Protein AF-A0A845Z8F3-F1 (afdb_monomer)

Structure (mmCIF, N/CA/C/O backbone):
data_AF-A0A845Z8F3-F1
#
_entry.id   AF-A0A845Z8F3-F1
#
loop_
_atom_site.group_PDB
_atom_site.id
_atom_site.type_symbol
_atom_site.label_atom_id
_atom_site.label_alt_id
_atom_site.label_comp_id
_atom_site.label_asym_id
_atom_site.label_entity_id
_atom_site.label_seq_id
_atom_site.pdbx_PDB_ins_code
_atom_site.Cartn_x
_atom_site.Cartn_y
_atom_site.Cartn_z
_atom_site.occupancy
_atom_site.B_iso_or_equiv
_atom_site.auth_seq_id
_atom_site.auth_comp_id
_atom_site.auth_asym_id
_atom_site.auth_atom_id
_atom_site.pdbx_PDB_model_num
ATOM 1 N N . MET A 1 1 ? 9.185 1.506 13.072 1.00 83.06 1 MET A N 1
ATOM 2 C CA . MET A 1 1 ? 9.238 2.925 12.656 1.00 83.06 1 MET A CA 1
ATOM 3 C C . MET A 1 1 ? 8.057 3.145 11.731 1.00 83.06 1 MET A C 1
ATOM 5 O O . MET A 1 1 ? 7.700 2.191 11.057 1.00 83.06 1 MET A O 1
ATOM 9 N N . VAL A 1 2 ? 7.427 4.320 11.743 1.00 93.81 2 VAL A N 1
ATOM 10 C CA . VAL A 1 2 ? 6.410 4.666 10.735 1.00 93.81 2 VAL A CA 1
ATOM 11 C C . VAL A 1 2 ? 7.136 5.358 9.591 1.00 93.81 2 VAL A C 1
ATOM 13 O O . VAL A 1 2 ? 7.836 6.339 9.842 1.00 93.81 2 VAL A O 1
ATOM 16 N N . ASN A 1 3 ? 7.011 4.812 8.386 1.00 95.81 3 ASN A N 1
ATOM 17 C CA . ASN A 1 3 ? 7.680 5.305 7.185 1.00 95.81 3 ASN A CA 1
ATOM 18 C C . ASN A 1 3 ? 6.779 6.244 6.379 1.00 95.81 3 ASN A C 1
ATOM 20 O O . ASN A 1 3 ? 7.273 7.210 5.805 1.00 95.81 3 ASN A O 1
ATOM 24 N N . ASP A 1 4 ? 5.468 6.004 6.404 1.00 97.31 4 ASP A N 1
ATOM 25 C CA . ASP A 1 4 ? 4.491 6.798 5.664 1.00 97.31 4 ASP A CA 1
ATOM 26 C C . ASP A 1 4 ? 3.130 6.811 6.378 1.00 97.31 4 ASP A C 1
ATOM 28 O O . ASP A 1 4 ? 2.818 5.913 7.170 1.00 97.31 4 ASP A O 1
ATOM 32 N N . VAL A 1 5 ? 2.336 7.853 6.128 1.00 97.19 5 VAL A N 1
ATOM 33 C CA . VAL A 1 5 ? 1.012 8.055 6.721 1.00 97.19 5 VAL A CA 1
ATOM 34 C C . VAL A 1 5 ? 0.036 8.672 5.727 1.00 97.19 5 VAL A C 1
ATOM 36 O O . VAL A 1 5 ? 0.261 9.750 5.182 1.00 97.19 5 VAL A O 1
ATOM 39 N N . VAL A 1 6 ? -1.132 8.044 5.600 1.00 97.88 6 VAL A N 1
ATOM 40 C CA . VAL A 1 6 ? -2.267 8.582 4.845 1.00 97.88 6 VAL A CA 1
ATOM 41 C C . VAL A 1 6 ? -3.462 8.747 5.773 1.00 97.88 6 VAL A C 1
ATOM 43 O O . VAL A 1 6 ? -3.843 7.825 6.486 1.00 97.88 6 VAL A O 1
ATOM 46 N N . VAL A 1 7 ? -4.085 9.926 5.758 1.00 96.75 7 VAL A N 1
ATOM 47 C CA . VAL A 1 7 ? -5.310 10.204 6.525 1.00 96.75 7 VAL A CA 1
ATOM 48 C C . VAL A 1 7 ? -6.516 10.195 5.587 1.00 96.75 7 VAL A C 1
ATOM 50 O O . VAL A 1 7 ? -6.535 10.896 4.566 1.00 96.75 7 VAL A O 1
ATOM 53 N N . ARG A 1 8 ? -7.544 9.413 5.936 1.00 95.81 8 ARG A N 1
ATOM 54 C CA . ARG A 1 8 ? -8.845 9.381 5.250 1.00 95.81 8 ARG A CA 1
ATOM 55 C C . ARG A 1 8 ? -9.969 9.384 6.281 1.00 95.81 8 ARG A C 1
ATOM 57 O O . ARG A 1 8 ? -10.162 8.427 7.030 1.00 95.81 8 ARG A O 1
ATOM 64 N N . GLY A 1 9 ? -10.728 10.478 6.303 1.00 93.06 9 GLY A N 1
ATOM 65 C CA . GLY A 1 9 ? -11.792 10.678 7.285 1.00 93.06 9 GLY A CA 1
ATOM 66 C C . GLY A 1 9 ? -11.246 10.650 8.715 1.00 93.06 9 GLY A C 1
ATOM 67 O O . GLY A 1 9 ? -10.370 11.438 9.053 1.00 93.06 9 GLY A O 1
ATOM 68 N N . ARG A 1 10 ? -11.777 9.734 9.530 1.00 94.50 10 ARG A N 1
ATOM 69 C CA . ARG A 1 10 ? -11.423 9.516 10.943 1.00 94.50 10 ARG A CA 1
ATOM 70 C C . ARG A 1 10 ? -10.151 8.683 11.150 1.00 94.50 10 ARG A C 1
ATOM 72 O O . ARG A 1 10 ? -9.661 8.585 12.270 1.00 94.50 10 ARG A O 1
ATOM 79 N N . TYR A 1 11 ? -9.648 8.025 10.112 1.00 97.19 11 TYR A N 1
ATOM 80 C CA . TYR A 1 11 ? -8.581 7.043 10.268 1.00 97.19 11 TYR A CA 1
ATOM 81 C C . TYR A 1 11 ? -7.285 7.529 9.629 1.00 97.19 11 TYR A C 1
ATOM 83 O O . TYR A 1 11 ? -7.291 8.115 8.542 1.00 97.19 11 TYR A O 1
ATOM 91 N N . ALA A 1 12 ? -6.174 7.251 1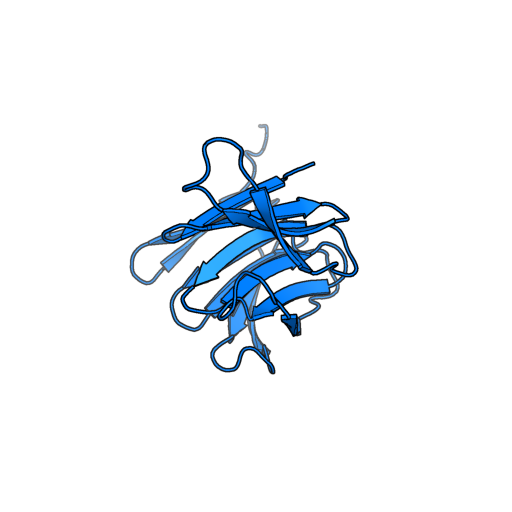0.305 1.00 97.50 12 ALA A N 1
ATOM 92 C CA . ALA A 1 12 ? -4.844 7.328 9.727 1.00 97.50 12 ALA A CA 1
ATOM 93 C C . ALA A 1 12 ? -4.305 5.913 9.512 1.00 97.50 12 ALA A C 1
ATOM 95 O O . ALA A 1 12 ? -4.377 5.060 10.396 1.00 97.50 12 ALA A O 1
ATOM 96 N N . TYR A 1 13 ? -3.771 5.693 8.321 1.00 98.44 13 TYR A N 1
ATOM 97 C CA . TYR A 1 13 ? -3.197 4.449 7.839 1.00 98.44 13 TYR A CA 1
ATOM 98 C C . TYR A 1 13 ? -1.688 4.641 7.795 1.00 98.44 13 TYR A C 1
ATOM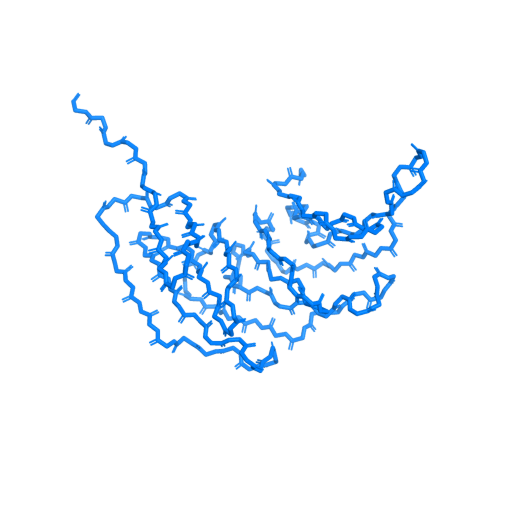 100 O O . TYR A 1 13 ? -1.218 5.650 7.270 1.00 98.44 13 TYR A O 1
ATOM 108 N N . LEU A 1 14 ? -0.941 3.716 8.384 1.00 98.19 14 LEU A N 1
ATOM 109 C CA . LEU A 1 14 ? 0.487 3.850 8.636 1.00 98.19 14 LEU A CA 1
ATOM 110 C C . LEU A 1 14 ? 1.233 2.688 7.984 1.00 98.19 14 LEU A C 1
ATOM 112 O O . LEU A 1 14 ? 0.952 1.529 8.298 1.00 98.19 14 LEU A O 1
ATOM 116 N N . ALA A 1 15 ? 2.216 2.996 7.140 1.00 97.88 15 ALA A N 1
ATOM 117 C CA . ALA A 1 15 ? 3.232 2.027 6.744 1.00 97.88 15 ALA A CA 1
ATOM 118 C C . ALA A 1 15 ? 4.236 1.900 7.899 1.00 97.88 15 ALA A C 1
ATOM 120 O O . ALA A 1 15 ? 5.114 2.747 8.081 1.00 97.88 15 ALA A O 1
ATOM 121 N N . SER A 1 16 ? 4.075 0.871 8.730 1.00 97.12 16 SER A N 1
ATOM 122 C CA . SER A 1 16 ? 4.761 0.736 10.022 1.00 97.12 16 SER A CA 1
ATOM 123 C C . SER A 1 16 ? 5.979 -0.198 9.976 1.00 97.12 16 SER A C 1
ATOM 125 O O . SER A 1 16 ? 6.284 -0.890 10.955 1.00 97.12 16 SER A O 1
ATOM 127 N N . GLY A 1 17 ? 6.712 -0.216 8.859 1.00 95.50 17 GLY A N 1
ATOM 128 C CA . GLY A 1 17 ? 7.885 -1.070 8.675 1.00 95.50 17 GLY A CA 1
ATOM 129 C C . GLY A 1 17 ? 7.539 -2.551 8.834 1.00 95.50 17 GLY A C 1
ATOM 130 O O . GLY A 1 17 ? 6.591 -3.028 8.223 1.00 95.50 17 GLY A O 1
ATOM 131 N N . SER A 1 18 ? 8.252 -3.271 9.704 1.00 95.06 18 SER A N 1
ATOM 132 C CA . SER A 1 18 ? 8.016 -4.703 9.965 1.00 95.06 18 SER A CA 1
ATOM 133 C C . SER A 1 18 ? 6.708 -5.025 10.699 1.00 95.06 18 SER A C 1
ATOM 135 O O . SER A 1 18 ? 6.504 -6.168 11.079 1.00 95.06 18 SER A O 1
ATOM 137 N N . ALA A 1 19 ? 5.889 -4.026 11.038 1.00 95.62 19 ALA A N 1
ATOM 138 C CA . ALA A 1 19 ? 4.551 -4.256 11.585 1.00 95.62 19 ALA A CA 1
ATOM 139 C C . ALA A 1 19 ? 3.467 -4.264 10.491 1.00 95.62 19 ALA A C 1
ATOM 141 O O . ALA A 1 19 ? 2.290 -4.406 10.832 1.00 95.62 19 ALA A O 1
ATOM 142 N N . GLY A 1 20 ? 3.860 -4.061 9.226 1.00 96.56 20 GLY A N 1
ATOM 143 C CA . GLY A 1 20 ? 2.970 -3.949 8.080 1.00 96.56 20 GLY A CA 1
ATOM 144 C C . GLY A 1 20 ? 2.126 -2.677 8.118 1.00 96.56 20 GLY A C 1
ATOM 145 O O . GLY A 1 20 ? 2.624 -1.585 8.418 1.00 96.56 20 GLY A O 1
ATOM 146 N N . LEU A 1 21 ? 0.833 -2.821 7.832 1.00 98.12 21 LEU A N 1
ATOM 147 C CA . LEU A 1 21 ? -0.144 -1.740 7.913 1.00 98.12 21 LEU A CA 1
ATOM 148 C C . LEU A 1 21 ? -0.686 -1.622 9.340 1.00 98.12 21 LEU A C 1
ATOM 150 O O . LEU A 1 21 ? -1.238 -2.580 9.881 1.00 98.12 21 LEU A O 1
ATOM 154 N N . GLN A 1 22 ? -0.643 -0.422 9.913 1.00 98.31 22 GLN A N 1
ATOM 155 C CA . GLN A 1 22 ? -1.387 -0.087 11.130 1.00 98.31 22 GLN A CA 1
ATOM 156 C C . GLN A 1 22 ? -2.442 0.976 10.845 1.00 98.31 22 GLN A C 1
ATOM 158 O O . GLN A 1 22 ? -2.207 1.910 10.085 1.00 98.31 22 GLN A O 1
ATOM 163 N N . ILE A 1 23 ? -3.603 0.852 11.482 1.00 98.38 23 ILE A N 1
ATOM 164 C CA . ILE A 1 23 ? -4.709 1.797 11.343 1.00 98.38 23 ILE A CA 1
ATOM 165 C C . ILE A 1 23 ? -5.024 2.363 12.718 1.00 98.38 23 ILE A C 1
ATOM 167 O O . ILE A 1 23 ? -5.293 1.615 13.662 1.00 98.38 23 ILE A O 1
ATOM 171 N N . VAL A 1 24 ? -4.999 3.687 12.831 1.00 97.50 24 VAL A N 1
ATOM 172 C CA . VAL A 1 24 ? -5.292 4.406 14.070 1.00 97.50 24 VAL A CA 1
ATOM 173 C C . VAL A 1 24 ? -6.489 5.327 13.893 1.00 97.50 24 VAL A C 1
ATOM 175 O O . VAL A 1 24 ? -6.725 5.887 12.824 1.00 97.50 24 VAL A O 1
ATOM 178 N N . ASP A 1 25 ? -7.248 5.486 14.966 1.00 96.06 25 ASP A N 1
ATOM 179 C CA . ASP A 1 25 ? -8.337 6.451 15.056 1.00 96.06 25 ASP A CA 1
ATOM 180 C C . ASP A 1 25 ? -7.795 7.834 15.439 1.00 96.06 25 ASP A C 1
ATOM 182 O O . ASP A 1 25 ? -7.116 7.976 16.459 1.00 96.06 25 ASP A O 1
ATOM 186 N N . THR A 1 26 ? -8.093 8.847 14.624 1.00 94.12 26 THR A N 1
ATOM 187 C CA . THR A 1 26 ? -7.615 10.224 14.806 1.00 94.12 26 THR A CA 1
ATOM 188 C C . THR A 1 26 ? -8.587 11.113 15.578 1.00 94.12 26 THR A C 1
ATOM 190 O O . THR A 1 26 ? -8.245 12.253 15.882 1.00 94.12 26 THR A O 1
ATOM 193 N N . GLU A 1 27 ? -9.804 10.647 15.872 1.00 91.62 27 GLU A N 1
ATOM 194 C CA . GLU A 1 27 ? -10.772 11.408 16.681 1.00 91.62 27 GLU A CA 1
ATOM 195 C C . GLU A 1 27 ? -10.510 11.268 18.186 1.00 91.62 27 GLU A C 1
ATOM 197 O O . GLU A 1 27 ? -10.946 12.104 18.983 1.00 91.62 27 GLU A O 1
ATOM 202 N N . SER A 1 28 ? -9.773 10.229 18.581 1.00 81.00 28 SER A N 1
ATOM 203 C CA . SER A 1 28 ? -9.350 10.024 19.962 1.00 81.00 28 SER A CA 1
ATOM 204 C C . SER A 1 28 ? -8.156 10.934 20.301 1.00 81.00 28 SER A C 1
ATOM 206 O O . SER A 1 28 ? -7.181 10.961 19.549 1.00 81.00 28 SER A O 1
ATOM 208 N N . PRO A 1 29 ? -8.175 11.659 21.441 1.00 79.75 29 PRO A N 1
ATOM 209 C CA . PRO A 1 29 ? -7.045 12.487 21.882 1.00 79.75 29 PRO A CA 1
ATOM 210 C C . PRO A 1 29 ? -5.748 11.689 22.053 1.00 79.75 29 PRO A C 1
ATOM 212 O O . PRO A 1 29 ? -4.654 12.211 21.856 1.00 79.75 29 PRO A O 1
ATOM 215 N N . GLU A 1 30 ? -5.889 10.417 22.421 1.00 86.31 30 GLU A N 1
ATOM 216 C CA . GLU A 1 30 ? -4.831 9.420 22.364 1.00 86.31 30 GLU A CA 1
ATOM 217 C C . GLU A 1 30 ? -5.060 8.593 21.099 1.00 86.31 30 GLU A C 1
ATOM 219 O O . GLU A 1 30 ? -6.058 7.876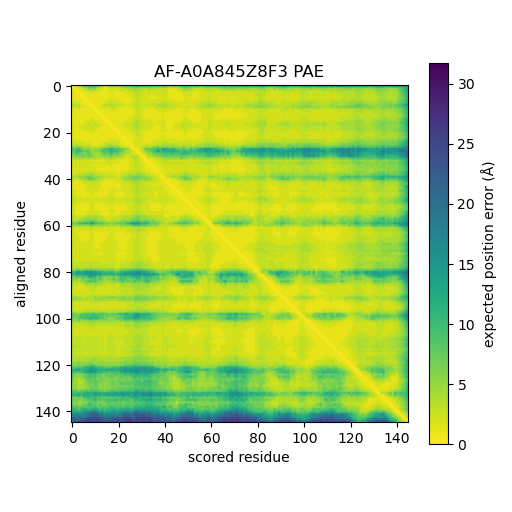 21.008 1.00 86.31 30 GLU A O 1
ATOM 224 N N . LEU A 1 31 ? -4.168 8.721 20.111 1.00 86.44 31 LEU A N 1
ATOM 225 C CA . LEU A 1 31 ? -4.235 7.939 18.874 1.00 86.44 31 LEU A CA 1
ATOM 226 C C . LEU A 1 31 ? -4.280 6.447 19.222 1.00 86.44 31 LEU A C 1
ATOM 228 O O . LEU A 1 31 ? -3.307 5.888 19.732 1.00 86.44 31 LEU A O 1
ATOM 232 N N . SER A 1 32 ? -5.417 5.805 18.963 1.00 93.38 32 SER A N 1
ATOM 233 C CA . SER A 1 32 ? -5.652 4.411 19.337 1.00 93.38 32 SER A CA 1
ATOM 234 C C . SER A 1 32 ? -5.526 3.502 18.122 1.00 93.38 32 SER A C 1
ATOM 236 O O . SER A 1 32 ? -6.207 3.729 17.121 1.00 93.38 32 SER A O 1
ATOM 238 N N . LEU A 1 33 ? -4.708 2.451 18.225 1.00 96.25 33 LEU A N 1
ATOM 239 C CA . LEU A 1 33 ? -4.635 1.393 17.216 1.00 96.25 33 LEU A CA 1
ATOM 240 C C . LEU A 1 33 ? -5.973 0.649 17.153 1.00 96.25 33 LEU A C 1
ATOM 242 O O . LEU A 1 33 ? -6.407 0.068 18.147 1.00 96.25 33 LEU A O 1
ATOM 246 N N . VAL A 1 34 ? -6.617 0.673 15.987 1.00 97.25 34 VAL A N 1
ATOM 247 C CA . VAL A 1 34 ? -7.918 0.030 15.755 1.00 97.25 34 VAL A CA 1
ATOM 248 C C . VAL A 1 34 ? -7.820 -1.197 14.860 1.00 97.25 34 VAL A C 1
ATOM 250 O O . VAL A 1 34 ? -8.637 -2.101 15.009 1.00 97.25 34 VAL A O 1
ATOM 253 N N . GLY A 1 35 ? -6.816 -1.260 13.984 1.00 97.62 35 GLY A N 1
ATOM 254 C CA . GLY A 1 35 ? -6.591 -2.383 13.081 1.00 97.62 35 GLY A CA 1
ATOM 255 C C . GLY A 1 35 ? -5.126 -2.522 12.693 1.00 97.62 35 GLY A C 1
ATOM 256 O O . GLY A 1 35 ? -4.353 -1.566 12.780 1.00 97.62 35 GLY A O 1
ATOM 257 N N . GLN A 1 36 ? -4.745 -3.728 12.282 1.00 98.12 36 GLN A N 1
ATOM 258 C CA . GLN A 1 36 ? -3.398 -4.037 11.820 1.00 98.12 36 GLN A CA 1
ATOM 259 C C . GLN A 1 36 ? -3.429 -5.215 10.843 1.00 98.12 36 GLN A C 1
ATOM 261 O O . GLN A 1 36 ? -4.195 -6.158 11.046 1.00 98.12 36 GLN A O 1
ATOM 266 N N . VAL A 1 37 ? -2.562 -5.169 9.834 1.00 97.88 37 VAL A N 1
ATOM 267 C CA . VAL A 1 37 ? -2.202 -6.313 8.989 1.00 97.88 37 VAL A CA 1
ATOM 268 C C . VAL A 1 37 ? -0.691 -6.446 9.017 1.00 97.88 37 VAL A C 1
ATOM 270 O O . VAL A 1 37 ? 0.014 -5.509 8.654 1.00 97.88 37 VAL A O 1
ATOM 273 N N . ASP A 1 38 ? -0.217 -7.604 9.464 1.00 96.06 38 ASP A N 1
ATOM 274 C CA . ASP A 1 38 ? 1.186 -7.982 9.334 1.00 96.06 38 ASP A CA 1
ATOM 275 C C . ASP A 1 38 ? 1.432 -8.394 7.879 1.00 96.06 38 ASP A C 1
ATOM 277 O O . ASP A 1 38 ? 0.827 -9.360 7.406 1.00 96.06 38 ASP A O 1
ATOM 281 N N . THR A 1 39 ? 2.245 -7.623 7.162 1.00 92.00 39 THR A N 1
ATOM 282 C CA . THR A 1 39 ? 2.668 -7.948 5.795 1.00 92.00 39 THR A CA 1
ATOM 283 C C . THR A 1 39 ? 4.012 -8.661 5.854 1.00 92.00 39 THR A C 1
ATOM 285 O O . THR A 1 39 ? 4.745 -8.542 6.832 1.00 92.00 39 THR A O 1
ATOM 288 N N . ALA A 1 40 ? 4.343 -9.467 4.844 1.00 85.81 40 ALA A N 1
ATOM 289 C CA . ALA A 1 40 ? 5.513 -10.338 4.959 1.00 85.81 40 ALA A CA 1
ATOM 290 C C . ALA A 1 40 ? 6.848 -9.582 5.032 1.00 85.81 40 ALA A C 1
ATOM 292 O O . ALA A 1 40 ? 7.805 -10.124 5.592 1.00 85.81 40 ALA A O 1
ATOM 293 N N . GLY A 1 41 ? 6.935 -8.384 4.448 1.00 88.75 41 GLY A N 1
ATOM 294 C CA . GLY A 1 41 ? 8.155 -7.590 4.390 1.00 88.75 41 GLY A CA 1
ATOM 295 C C . GLY A 1 41 ? 8.100 -6.305 5.207 1.00 88.75 41 GLY A C 1
ATOM 296 O O . GLY A 1 41 ? 7.466 -6.207 6.258 1.00 88.75 41 GLY A O 1
ATOM 297 N N . TYR A 1 42 ? 8.877 -5.320 4.759 1.00 93.44 42 TYR A N 1
ATOM 298 C CA . TYR A 1 42 ? 8.964 -4.013 5.399 1.00 93.44 42 TYR A CA 1
ATOM 299 C C . TYR A 1 42 ? 8.065 -3.029 4.652 1.00 93.44 42 TYR A C 1
ATOM 301 O O . TYR A 1 42 ? 8.297 -2.745 3.481 1.00 93.44 42 TYR A O 1
ATOM 309 N N . ALA A 1 43 ? 7.051 -2.493 5.331 1.00 95.81 43 ALA A N 1
ATOM 310 C CA . ALA A 1 43 ? 6.149 -1.499 4.762 1.00 95.81 43 ALA A CA 1
ATOM 311 C C . ALA A 1 43 ? 6.831 -0.125 4.658 1.00 95.81 43 ALA A C 1
ATOM 313 O O . ALA A 1 43 ? 7.211 0.451 5.685 1.00 95.81 43 ALA A O 1
ATOM 314 N N . LEU A 1 44 ? 6.975 0.410 3.443 1.00 95.25 44 LEU A N 1
ATOM 315 C CA . LEU A 1 44 ? 7.748 1.630 3.165 1.00 95.25 44 LEU A CA 1
ATOM 316 C C . LEU A 1 44 ? 6.884 2.839 2.797 1.00 95.25 44 LEU A C 1
ATOM 318 O O . LEU A 1 44 ? 7.139 3.934 3.289 1.00 95.25 44 LEU A O 1
ATOM 322 N N . SER A 1 45 ? 5.853 2.640 1.982 1.00 96.12 45 SER A N 1
ATOM 323 C CA . SER A 1 45 ? 4.964 3.701 1.497 1.00 96.12 45 SER A CA 1
ATOM 324 C C . SER A 1 45 ? 3.551 3.160 1.340 1.00 96.12 45 SER A C 1
ATOM 326 O O . SER A 1 45 ? 3.383 1.957 1.132 1.00 96.12 45 SER A O 1
ATOM 328 N N . LEU A 1 46 ? 2.538 4.021 1.447 1.00 97.50 46 LEU A N 1
ATOM 329 C CA . LEU A 1 46 ? 1.161 3.626 1.177 1.00 97.50 46 LEU A CA 1
ATOM 330 C C . LEU A 1 46 ? 0.340 4.705 0.476 1.00 97.50 46 LEU A C 1
ATOM 332 O O . LEU A 1 46 ? 0.540 5.897 0.682 1.00 97.50 46 LEU A O 1
ATOM 336 N N . ASP A 1 47 ? -0.687 4.262 -0.241 1.00 97.69 47 ASP A N 1
ATOM 337 C CA . ASP A 1 47 ? -1.813 5.100 -0.642 1.00 97.69 47 ASP A CA 1
ATOM 338 C C . ASP A 1 47 ? -3.139 4.428 -0.266 1.00 97.69 47 ASP A C 1
ATOM 340 O O . ASP A 1 47 ? -3.224 3.208 -0.127 1.00 97.69 47 ASP A O 1
ATOM 344 N N . VAL A 1 48 ? -4.186 5.227 -0.069 1.00 97.81 48 VAL A N 1
ATOM 345 C CA . VAL A 1 48 ? -5.519 4.746 0.317 1.00 97.81 48 VAL A CA 1
ATOM 346 C C . VAL A 1 48 ? -6.568 5.361 -0.597 1.00 97.81 48 VAL A C 1
ATOM 348 O O . VAL A 1 48 ? -6.829 6.574 -0.540 1.00 97.81 48 VAL A O 1
ATOM 351 N N . ILE A 1 49 ? -7.200 4.502 -1.401 1.00 95.81 49 ILE A N 1
ATOM 352 C CA . ILE A 1 49 ? -8.225 4.853 -2.386 1.00 95.81 49 ILE A CA 1
ATOM 353 C C . ILE A 1 49 ? -9.466 3.992 -2.148 1.00 95.81 49 ILE A C 1
ATOM 355 O O . ILE A 1 49 ? -9.431 2.766 -2.254 1.00 95.81 49 ILE A O 1
ATOM 359 N N . GLY A 1 50 ? -10.583 4.655 -1.840 1.00 94.50 50 GLY A N 1
ATOM 360 C CA . GLY A 1 50 ? -11.829 3.978 -1.490 1.00 94.50 50 GLY A CA 1
ATOM 361 C C . GLY A 1 50 ? -11.644 3.064 -0.278 1.00 94.50 50 GLY A C 1
ATOM 362 O O . GLY A 1 50 ? -11.189 3.515 0.772 1.00 94.50 50 GLY A O 1
ATOM 363 N N . ASP A 1 51 ? -11.985 1.791 -0.460 1.00 97.44 51 ASP A N 1
ATOM 364 C CA . ASP A 1 51 ? -11.939 0.752 0.571 1.00 97.44 51 AS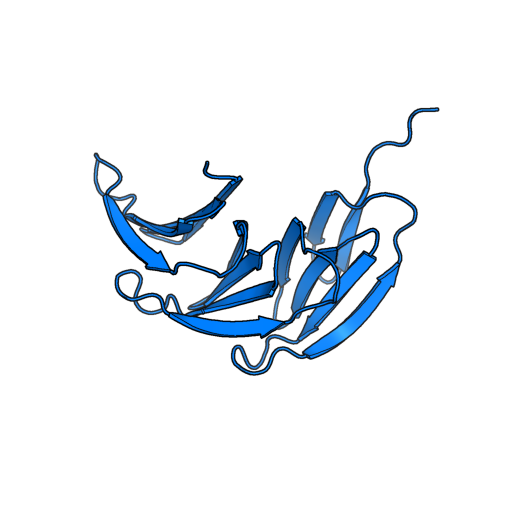P A CA 1
ATOM 365 C C . ASP A 1 51 ? -10.610 -0.019 0.606 1.00 97.44 51 ASP A C 1
ATOM 367 O O . ASP A 1 51 ? -10.506 -1.019 1.312 1.00 97.44 51 ASP A O 1
ATOM 371 N N . TYR A 1 52 ? -9.592 0.418 -0.142 1.00 98.38 52 TYR A N 1
ATOM 372 C CA . TYR A 1 52 ? -8.328 -0.306 -0.264 1.00 98.38 52 TYR A CA 1
ATOM 373 C C . TYR A 1 52 ? -7.127 0.555 0.120 1.00 98.38 52 TYR A C 1
ATOM 375 O O . TYR A 1 52 ? -7.019 1.723 -0.266 1.00 98.38 52 TYR A O 1
ATOM 383 N N . ALA A 1 53 ? -6.207 -0.059 0.861 1.00 98.19 53 ALA A N 1
ATOM 384 C CA . ALA A 1 53 ? -4.864 0.442 1.092 1.00 98.19 53 ALA A CA 1
ATOM 385 C C . ALA A 1 53 ? -3.880 -0.324 0.200 1.00 98.19 53 ALA A C 1
ATOM 387 O O . ALA A 1 53 ? -3.902 -1.554 0.142 1.00 98.19 53 ALA A O 1
ATOM 388 N N . TYR A 1 54 ? -3.017 0.419 -0.478 1.00 97.94 54 TYR A N 1
ATOM 389 C CA . TYR A 1 54 ? -1.991 -0.077 -1.382 1.00 97.94 54 TYR A CA 1
ATOM 390 C C . TYR A 1 54 ? -0.650 0.213 -0.736 1.00 97.94 54 TYR A C 1
ATOM 392 O O . TYR A 1 54 ? -0.325 1.373 -0.504 1.00 97.94 54 TYR A O 1
ATOM 400 N N . LEU A 1 55 ? 0.091 -0.832 -0.396 1.00 97.00 55 LEU A N 1
ATOM 401 C CA . LEU A 1 55 ? 1.296 -0.755 0.416 1.00 97.00 55 LEU A CA 1
ATOM 402 C C . LEU A 1 55 ? 2.497 -1.193 -0.419 1.00 97.00 55 LEU A C 1
ATOM 404 O O . LEU A 1 55 ? 2.498 -2.295 -0.964 1.00 97.00 55 LEU A O 1
ATOM 408 N N . ALA A 1 56 ? 3.520 -0.345 -0.499 1.00 95.44 56 ALA A N 1
ATOM 409 C CA . ALA A 1 56 ? 4.832 -0.750 -0.979 1.00 95.44 56 ALA A CA 1
ATOM 410 C C . ALA A 1 56 ? 5.515 -1.574 0.123 1.00 95.44 56 ALA A C 1
ATOM 412 O O . ALA A 1 56 ? 5.812 -1.054 1.206 1.00 95.44 56 ALA A O 1
ATOM 413 N N . ASP A 1 57 ? 5.705 -2.862 -0.144 1.00 91.88 57 ASP A N 1
ATOM 414 C CA . ASP A 1 57 ? 6.302 -3.839 0.760 1.00 91.88 57 ASP A CA 1
ATOM 415 C C . ASP A 1 57 ? 7.612 -4.361 0.159 1.00 91.88 57 ASP A C 1
ATOM 417 O O . ASP A 1 57 ? 7.657 -4.798 -0.990 1.00 91.88 57 ASP A O 1
ATOM 421 N N . GLU A 1 58 ? 8.692 -4.324 0.939 1.00 87.69 58 GLU A N 1
ATOM 422 C CA . GLU A 1 58 ? 10.031 -4.663 0.446 1.00 87.69 58 GLU A CA 1
ATOM 423 C C . GLU A 1 58 ? 10.137 -6.104 -0.103 1.00 87.69 58 GLU A C 1
ATOM 425 O O . GLU A 1 58 ? 10.938 -6.358 -0.999 1.00 87.69 58 GLU A O 1
ATOM 430 N N . LEU A 1 59 ? 9.340 -7.055 0.403 1.00 82.44 59 LEU A N 1
ATOM 431 C CA . LEU A 1 59 ? 9.402 -8.455 -0.038 1.00 82.44 59 LEU A CA 1
ATOM 432 C C . LEU A 1 59 ? 8.383 -8.800 -1.119 1.00 82.44 59 LEU A C 1
ATOM 434 O O . LEU A 1 59 ? 8.666 -9.669 -1.940 1.00 82.44 59 LEU A O 1
ATOM 438 N N . TYR A 1 60 ? 7.210 -8.167 -1.104 1.00 77.00 60 TYR A N 1
ATOM 439 C CA . TYR A 1 60 ? 6.128 -8.470 -2.046 1.00 77.00 60 TYR A CA 1
ATOM 440 C C . TYR A 1 60 ? 5.865 -7.384 -3.075 1.00 77.00 60 TYR A C 1
ATOM 442 O O . TYR A 1 60 ? 4.942 -7.548 -3.858 1.00 77.00 60 TYR A O 1
ATOM 450 N N . GLY A 1 61 ? 6.643 -6.303 -3.105 1.00 89.56 61 GLY A N 1
ATOM 451 C CA . GLY A 1 61 ? 6.436 -5.181 -4.011 1.00 89.56 61 GLY A CA 1
ATOM 452 C C . GLY A 1 61 ? 5.183 -4.394 -3.653 1.00 89.56 61 GLY A C 1
ATOM 453 O O . GLY A 1 61 ? 5.251 -3.431 -2.901 1.00 89.56 61 GLY A O 1
ATOM 454 N N . LEU A 1 62 ? 4.029 -4.791 -4.187 1.00 94.81 62 LEU A N 1
ATOM 455 C CA . LEU A 1 62 ? 2.740 -4.170 -3.892 1.00 94.81 62 LEU A CA 1
ATOM 456 C C . LEU A 1 62 ? 1.846 -5.135 -3.113 1.00 94.81 62 LEU A C 1
ATOM 458 O O . LEU A 1 62 ? 1.459 -6.171 -3.642 1.00 94.81 62 LEU A O 1
ATOM 462 N N . CYS A 1 63 ? 1.449 -4.766 -1.900 1.00 96.12 63 CYS A N 1
ATOM 463 C CA . CYS A 1 63 ? 0.410 -5.444 -1.126 1.00 96.12 63 CYS A CA 1
ATOM 464 C C . CYS A 1 63 ? -0.891 -4.625 -1.181 1.00 96.12 63 CYS A C 1
ATOM 466 O O . CYS A 1 63 ? -0.870 -3.399 -1.055 1.00 96.12 63 CYS A O 1
ATOM 468 N N . ILE A 1 64 ? -2.026 -5.292 -1.392 1.00 97.75 64 ILE A N 1
ATOM 469 C CA . ILE A 1 64 ? -3.352 -4.675 -1.491 1.00 97.75 64 ILE A CA 1
ATOM 470 C C . ILE A 1 64 ? -4.216 -5.199 -0.350 1.00 97.75 64 ILE A C 1
ATOM 472 O O . ILE A 1 64 ? -4.455 -6.402 -0.217 1.00 97.75 64 ILE A O 1
ATOM 476 N N . ILE A 1 65 ? -4.691 -4.277 0.480 1.00 98.50 65 ILE A N 1
ATOM 477 C CA . ILE A 1 65 ? -5.377 -4.567 1.735 1.00 98.50 65 ILE A CA 1
ATOM 478 C C . ILE A 1 65 ? -6.777 -3.960 1.680 1.00 98.50 65 ILE A C 1
ATOM 480 O O . ILE A 1 65 ? -6.926 -2.753 1.501 1.00 98.50 65 ILE A O 1
ATOM 484 N N . ASP A 1 66 ? -7.804 -4.787 1.866 1.00 98.62 66 ASP A N 1
ATOM 485 C CA . ASP A 1 66 ? -9.171 -4.334 2.123 1.00 98.62 66 ASP A CA 1
ATOM 486 C C . ASP A 1 66 ? -9.228 -3.701 3.518 1.00 98.62 66 ASP A C 1
ATOM 488 O O . ASP A 1 66 ? -8.926 -4.335 4.535 1.00 98.62 66 ASP A O 1
ATOM 492 N N . VAL A 1 67 ? -9.599 -2.425 3.547 1.00 98.56 67 VAL A N 1
ATOM 493 C CA . VAL A 1 67 ? -9.764 -1.601 4.743 1.00 98.56 67 VAL A CA 1
ATOM 494 C C . VAL A 1 67 ? -11.187 -1.052 4.883 1.00 98.56 67 VAL A C 1
ATOM 496 O O . VAL A 1 67 ? -11.421 -0.167 5.708 1.00 98.56 67 VAL A O 1
ATOM 499 N N . SER A 1 68 ? -12.160 -1.613 4.151 1.00 98.25 68 SER A N 1
ATOM 500 C CA . SER A 1 68 ? -13.594 -1.273 4.250 1.00 98.25 68 SER A CA 1
ATOM 501 C C . SER A 1 68 ? -14.116 -1.341 5.690 1.00 98.25 68 SER A C 1
ATOM 503 O O . SER A 1 68 ? -15.015 -0.600 6.093 1.00 98.25 68 SER A O 1
ATOM 505 N N . THR A 1 69 ? -13.521 -2.224 6.496 1.00 97.94 69 THR A N 1
ATOM 506 C CA . THR A 1 69 ? -13.696 -2.284 7.946 1.00 97.94 69 THR A CA 1
ATOM 507 C C . THR A 1 69 ? -12.356 -2.005 8.635 1.00 97.94 69 THR A C 1
ATOM 509 O O . THR A 1 69 ? -11.590 -2.942 8.859 1.00 97.94 69 THR A O 1
ATOM 512 N N . PRO A 1 70 ? -12.070 -0.756 9.053 1.00 97.38 70 PRO A N 1
ATOM 513 C CA . PRO A 1 70 ? -10.769 -0.362 9.613 1.00 97.38 70 PRO A CA 1
ATOM 514 C C . PRO A 1 70 ? -10.314 -1.148 10.850 1.00 97.38 70 PRO A C 1
ATOM 516 O O . PRO A 1 70 ? -9.128 -1.197 11.153 1.00 97.38 70 PRO A O 1
ATOM 519 N N . THR A 1 71 ? -11.242 -1.777 11.577 1.00 97.25 71 THR A N 1
ATOM 520 C CA . THR A 1 71 ? -10.935 -2.639 12.731 1.00 97.25 71 THR A CA 1
ATOM 521 C C . THR A 1 71 ? -10.608 -4.084 12.359 1.00 97.25 71 THR A C 1
ATOM 523 O O . THR A 1 71 ? -10.206 -4.875 13.211 1.00 97.25 71 THR A O 1
ATOM 526 N N . ARG A 1 72 ? -10.826 -4.460 11.098 1.00 97.88 72 ARG A N 1
ATOM 527 C CA . ARG A 1 72 ? -10.619 -5.804 10.554 1.00 97.88 72 ARG A CA 1
ATOM 528 C C . ARG A 1 72 ? -10.029 -5.733 9.137 1.00 97.88 72 ARG A C 1
ATOM 530 O O . ARG A 1 72 ? -10.641 -6.280 8.219 1.00 97.88 72 ARG A O 1
ATOM 537 N N . PRO A 1 73 ? -8.886 -5.057 8.948 1.00 98.38 73 PRO A N 1
ATOM 538 C CA . PRO A 1 73 ? -8.250 -5.005 7.643 1.00 98.38 73 PRO A CA 1
ATOM 539 C C . PRO A 1 73 ? -7.757 -6.397 7.223 1.00 98.38 73 PRO A C 1
ATOM 541 O O . PRO A 1 73 ? -7.421 -7.228 8.073 1.00 98.38 73 PRO A O 1
ATOM 544 N N . GLN A 1 74 ? -7.722 -6.657 5.918 1.00 98.25 74 GLN A N 1
ATOM 545 C CA . GLN A 1 74 ? -7.329 -7.955 5.372 1.00 98.25 74 GLN A CA 1
ATOM 546 C C . GLN A 1 74 ? -6.556 -7.796 4.062 1.00 98.25 74 GLN A C 1
ATOM 548 O O . GLN A 1 74 ? -7.023 -7.133 3.145 1.00 98.25 74 GLN A O 1
ATOM 553 N N . GLU A 1 75 ? -5.401 -8.450 3.942 1.00 97.06 75 GLU A N 1
ATOM 554 C CA . GLU A 1 75 ? -4.713 -8.586 2.654 1.00 97.06 75 GLU A CA 1
ATOM 555 C C . GLU A 1 75 ? -5.572 -9.402 1.673 1.00 97.06 75 GLU A C 1
ATOM 557 O O . GLU A 1 75 ? -6.023 -10.508 1.992 1.00 97.06 75 GLU A O 1
ATOM 562 N N . VAL A 1 76 ? -5.814 -8.845 0.484 1.00 97.69 76 VAL A N 1
ATOM 563 C CA . VAL A 1 76 ? -6.657 -9.448 -0.562 1.00 97.69 76 VAL A CA 1
ATOM 564 C C . VAL A 1 76 ? -5.900 -9.750 -1.851 1.00 97.69 76 VAL A C 1
ATOM 566 O O . VAL A 1 76 ? -6.369 -10.561 -2.650 1.00 97.69 76 VAL A O 1
ATOM 569 N N . GLY A 1 77 ? -4.735 -9.141 -2.054 1.00 95.19 77 GLY A N 1
ATOM 570 C CA . GLY A 1 77 ? -3.911 -9.362 -3.232 1.00 95.19 77 GLY A CA 1
ATOM 571 C C . GLY A 1 77 ? -2.505 -8.811 -3.054 1.00 95.19 77 GLY A C 1
ATOM 572 O O . GLY A 1 77 ? -2.253 -7.982 -2.182 1.00 95.19 77 GLY A O 1
ATOM 573 N N . PHE A 1 78 ? -1.593 -9.274 -3.901 1.00 94.62 78 PHE A N 1
ATOM 574 C CA . PHE A 1 78 ? -0.239 -8.747 -3.982 1.00 94.62 78 PHE A CA 1
ATOM 575 C C . PHE A 1 78 ? 0.298 -8.871 -5.410 1.00 94.62 78 PHE A C 1
ATOM 577 O O . PHE A 1 78 ? -0.180 -9.694 -6.197 1.00 94.62 78 PHE A O 1
ATOM 584 N N . TYR A 1 79 ? 1.300 -8.064 -5.734 1.00 92.62 79 TYR A N 1
ATOM 585 C CA . TYR A 1 79 ? 2.056 -8.128 -6.977 1.00 92.62 79 TYR A CA 1
ATOM 586 C C . TYR A 1 79 ? 3.546 -7.971 -6.663 1.00 92.62 79 TYR A C 1
ATOM 588 O O . TYR A 1 79 ? 3.956 -6.895 -6.240 1.00 92.62 79 TYR A O 1
ATOM 596 N N . ASP A 1 80 ? 4.323 -9.032 -6.910 1.00 89.50 80 ASP A N 1
ATOM 597 C CA . ASP A 1 80 ? 5.769 -9.119 -6.660 1.00 89.50 80 ASP A CA 1
ATOM 598 C C . ASP A 1 80 ? 6.578 -8.865 -7.956 1.00 89.50 80 ASP A C 1
ATOM 600 O O . ASP A 1 80 ? 6.586 -9.718 -8.853 1.00 89.50 80 ASP A O 1
ATOM 604 N N . PRO A 1 81 ? 7.265 -7.711 -8.081 1.00 73.88 81 PRO A N 1
ATOM 605 C CA . PRO A 1 81 ? 8.022 -7.333 -9.268 1.00 73.88 81 PRO A CA 1
ATOM 606 C C . PRO A 1 81 ? 9.472 -7.842 -9.321 1.00 73.88 81 PRO A C 1
ATOM 608 O O . PRO A 1 81 ? 10.253 -7.334 -10.137 1.00 73.88 81 PRO A O 1
ATOM 611 N N . VAL A 1 82 ? 9.866 -8.827 -8.499 1.00 76.00 82 VAL A N 1
ATOM 612 C CA . VAL A 1 82 ? 11.246 -9.358 -8.355 1.00 76.00 82 VAL A CA 1
ATOM 613 C C . VAL A 1 82 ? 12.212 -8.407 -7.626 1.00 76.00 82 VAL A C 1
ATOM 615 O O . VAL A 1 82 ? 13.211 -8.864 -7.069 1.00 76.00 82 VAL A O 1
ATOM 618 N N . GLN A 1 83 ? 11.947 -7.099 -7.616 1.00 81.25 83 GLN A N 1
ATOM 619 C CA . GLN A 1 83 ? 12.684 -6.096 -6.840 1.00 81.25 83 GLN A CA 1
ATOM 620 C C . GLN A 1 83 ? 11.770 -5.478 -5.773 1.00 81.25 83 GLN A C 1
ATOM 622 O O . GLN A 1 83 ? 10.579 -5.323 -6.031 1.00 81.25 83 GLN A O 1
ATOM 627 N N . PRO A 1 84 ? 12.308 -5.085 -4.608 1.00 80.94 84 PRO A N 1
ATOM 628 C CA . PRO A 1 84 ? 11.540 -4.360 -3.604 1.00 80.94 84 PRO A CA 1
ATOM 629 C C . PRO A 1 84 ? 10.915 -3.084 -4.167 1.00 80.94 84 PRO A C 1
ATOM 631 O O . PRO A 1 84 ? 11.601 -2.308 -4.839 1.00 80.94 84 PRO A O 1
ATOM 634 N N . ALA A 1 85 ? 9.637 -2.847 -3.864 1.00 84.19 85 ALA A N 1
ATOM 635 C CA . ALA A 1 85 ? 9.025 -1.554 -4.137 1.00 84.19 85 ALA A CA 1
ATOM 636 C C . ALA A 1 85 ? 9.256 -0.615 -2.952 1.00 84.19 85 ALA A C 1
ATOM 638 O O . ALA A 1 85 ? 8.997 -0.970 -1.803 1.00 84.19 85 ALA A O 1
ATOM 639 N N . GLU A 1 86 ? 9.708 0.600 -3.240 1.00 89.81 86 GLU A N 1
ATOM 640 C CA . GLU A 1 86 ? 10.002 1.611 -2.217 1.00 89.81 86 GLU A CA 1
ATOM 641 C C . GLU A 1 86 ? 8.881 2.646 -2.085 1.00 89.81 86 GLU A C 1
ATOM 643 O O . GLU A 1 86 ? 8.697 3.250 -1.029 1.00 89.81 86 GLU A O 1
ATOM 648 N N . HIS A 1 87 ? 8.112 2.839 -3.156 1.00 91.69 87 HIS A N 1
ATOM 649 C CA . HIS A 1 87 ? 7.062 3.846 -3.231 1.00 91.69 87 HIS A CA 1
ATOM 650 C C . HIS A 1 87 ? 5.861 3.320 -4.012 1.00 91.69 87 HIS A C 1
ATOM 652 O O . HIS A 1 87 ? 6.029 2.581 -4.986 1.00 91.69 87 HIS A O 1
ATOM 658 N N . VAL A 1 88 ? 4.660 3.761 -3.632 1.00 95.19 88 VAL A N 1
ATOM 659 C CA . VAL A 1 88 ? 3.419 3.515 -4.374 1.00 95.19 88 VAL A CA 1
ATOM 660 C C . VAL A 1 88 ? 2.548 4.770 -4.396 1.00 95.19 88 VAL A C 1
ATOM 662 O O . VAL A 1 88 ? 2.467 5.504 -3.418 1.00 95.19 88 VAL A O 1
ATOM 665 N N . ILE A 1 89 ? 1.900 5.028 -5.527 1.00 95.69 89 ILE A N 1
ATOM 666 C CA . ILE A 1 89 ? 0.781 5.971 -5.630 1.00 95.69 89 ILE A CA 1
ATOM 667 C C . ILE A 1 89 ? -0.288 5.365 -6.530 1.00 95.69 89 ILE A C 1
ATOM 669 O O . ILE A 1 89 ? 0.048 4.694 -7.509 1.00 95.69 89 ILE A O 1
ATOM 673 N N . VAL A 1 90 ? -1.563 5.582 -6.213 1.00 95.81 90 VAL A N 1
ATOM 674 C CA . VAL A 1 90 ? -2.672 5.035 -6.999 1.00 95.81 90 VAL A CA 1
ATOM 675 C C . VAL A 1 90 ? -3.479 6.164 -7.621 1.00 95.81 90 VAL A C 1
ATOM 677 O O . VAL A 1 90 ? -3.871 7.121 -6.956 1.00 95.81 90 VAL A O 1
ATOM 680 N N . ALA A 1 91 ? -3.740 6.044 -8.918 1.00 94.06 91 ALA A N 1
ATOM 681 C CA . ALA A 1 91 ? -4.646 6.927 -9.634 1.00 94.06 91 ALA A CA 1
ATOM 682 C C . ALA A 1 91 ? -5.551 6.114 -10.553 1.00 94.06 91 ALA A C 1
ATOM 684 O O . ALA A 1 91 ? -5.089 5.277 -11.328 1.00 94.06 91 ALA A O 1
ATOM 685 N N . ASP A 1 92 ? -6.850 6.390 -10.447 1.00 90.44 92 ASP A N 1
ATOM 686 C CA . ASP A 1 92 ? -7.910 5.621 -11.087 1.00 90.44 92 ASP A CA 1
ATOM 687 C C . ASP A 1 92 ? -7.776 4.119 -10.777 1.00 90.44 92 ASP A C 1
ATOM 689 O O . ASP A 1 92 ? -7.896 3.713 -9.622 1.00 90.44 92 ASP A O 1
ATOM 693 N N . GLU A 1 93 ? -7.520 3.300 -11.794 1.00 94.94 93 GLU A N 1
ATOM 694 C CA . GLU A 1 93 ? -7.395 1.842 -11.694 1.00 94.94 93 GLU A CA 1
ATOM 695 C C . GLU A 1 93 ? -5.931 1.377 -11.732 1.00 94.94 93 GLU A C 1
ATOM 697 O O . GLU A 1 93 ? -5.673 0.183 -11.862 1.00 94.94 93 GLU A O 1
ATOM 702 N N . TYR A 1 94 ? -4.964 2.295 -11.626 1.00 96.06 94 TYR A N 1
ATOM 703 C CA . TYR A 1 94 ? -3.543 1.983 -11.763 1.00 96.06 94 TYR A CA 1
ATOM 704 C C . TYR A 1 94 ? -2.748 2.350 -10.513 1.00 96.06 94 TYR A C 1
ATOM 706 O O . TYR A 1 94 ? -2.776 3.487 -10.037 1.00 96.06 94 TYR A O 1
ATOM 714 N N . ALA A 1 95 ? -1.971 1.387 -10.027 1.00 96.19 95 ALA A N 1
ATOM 715 C CA . ALA A 1 95 ? -0.910 1.610 -9.063 1.00 96.19 95 ALA A CA 1
ATOM 716 C C . ALA A 1 95 ? 0.418 1.834 -9.795 1.00 96.19 95 ALA A C 1
ATOM 718 O O . ALA A 1 95 ? 0.808 1.058 -10.672 1.00 96.19 95 ALA A O 1
ATOM 719 N N . TYR A 1 96 ? 1.122 2.893 -9.409 1.00 95.00 96 TYR A N 1
ATOM 720 C CA . TYR A 1 96 ? 2.451 3.227 -9.900 1.00 95.00 96 TYR A CA 1
ATOM 721 C C . TYR A 1 96 ? 3.454 2.937 -8.793 1.00 95.00 96 TYR A C 1
ATOM 723 O O . TYR A 1 96 ? 3.468 3.633 -7.775 1.00 95.00 96 TYR A O 1
ATOM 731 N N . THR A 1 97 ? 4.279 1.911 -8.982 1.00 93.81 97 THR A N 1
ATOM 732 C CA . THR A 1 97 ? 5.311 1.526 -8.013 1.00 93.81 97 THR A CA 1
ATOM 733 C C . THR A 1 97 ? 6.698 1.902 -8.512 1.00 93.81 97 THR A C 1
ATOM 735 O O . THR A 1 97 ? 6.933 1.955 -9.722 1.00 93.81 97 THR A O 1
ATOM 738 N N . LEU A 1 98 ? 7.614 2.180 -7.583 1.00 90.88 98 LEU A N 1
ATOM 739 C CA . LEU A 1 98 ? 9.032 2.387 -7.881 1.00 90.88 98 LEU A CA 1
ATOM 740 C C . LEU A 1 98 ? 9.872 1.256 -7.313 1.00 90.88 98 LEU A C 1
ATOM 742 O O . LEU A 1 98 ? 9.811 0.998 -6.113 1.00 90.88 98 LEU A O 1
ATOM 746 N N . ASP A 1 99 ? 10.674 0.630 -8.168 1.00 85.00 99 ASP A N 1
ATOM 747 C CA . ASP A 1 99 ? 11.530 -0.493 -7.808 1.00 85.00 99 ASP A CA 1
ATOM 748 C C . ASP A 1 99 ? 12.849 -0.491 -8.601 1.00 85.00 99 ASP A C 1
ATOM 750 O O . ASP A 1 99 ? 12.884 -0.472 -9.831 1.00 85.00 99 ASP A O 1
ATOM 754 N N . GLY A 1 100 ? 13.986 -0.500 -7.900 1.00 76.81 100 GLY A N 1
ATOM 755 C CA . GLY A 1 100 ? 15.302 -0.787 -8.494 1.00 76.81 100 GLY A CA 1
ATOM 756 C C . GLY A 1 100 ? 15.682 -0.012 -9.772 1.00 76.81 100 GLY A C 1
ATOM 757 O O . GLY A 1 100 ? 16.420 -0.546 -10.602 1.00 76.81 100 GLY A O 1
ATOM 758 N N . GLY A 1 101 ? 15.189 1.219 -9.967 1.00 84.94 101 GLY A N 1
ATOM 759 C CA . GLY A 1 101 ? 15.448 2.016 -11.179 1.00 84.94 101 GLY A CA 1
ATOM 760 C C . GLY A 1 101 ? 14.351 1.976 -12.249 1.00 84.94 101 GLY A C 1
ATOM 761 O O . GLY A 1 101 ? 14.606 2.316 -13.408 1.00 84.94 101 GLY A O 1
ATOM 762 N N . ALA A 1 102 ? 13.143 1.542 -11.906 1.00 88.69 102 ALA A N 1
ATOM 763 C CA . ALA A 1 102 ? 12.003 1.583 -12.803 1.00 88.69 102 ALA A CA 1
ATOM 764 C C . ALA A 1 102 ? 10.739 2.079 -12.099 1.00 88.69 102 ALA A C 1
ATOM 766 O O . ALA A 1 102 ? 10.613 2.034 -10.878 1.00 88.69 102 ALA A O 1
ATOM 767 N N . MET A 1 103 ? 9.805 2.562 -12.913 1.00 91.94 103 MET A N 1
ATOM 768 C CA . MET A 1 103 ? 8.411 2.728 -12.540 1.00 91.94 103 MET A CA 1
ATOM 769 C C . MET A 1 103 ? 7.608 1.608 -13.195 1.00 91.94 103 MET A C 1
ATOM 771 O O . MET A 1 103 ? 7.683 1.430 -14.415 1.00 91.94 103 MET A O 1
ATOM 775 N N . ARG A 1 104 ? 6.823 0.876 -12.410 1.00 93.25 104 ARG A N 1
ATOM 776 C CA . ARG A 1 104 ? 5.856 -0.100 -12.924 1.00 93.25 104 ARG A CA 1
ATOM 777 C C . ARG A 1 104 ? 4.451 0.450 -12.840 1.00 93.25 104 ARG A C 1
ATOM 779 O O . ARG A 1 104 ? 4.141 1.248 -11.962 1.00 93.25 104 ARG A O 1
ATOM 786 N N . ILE A 1 105 ? 3.624 0.021 -13.782 1.00 95.12 105 ILE A N 1
ATOM 787 C CA . ILE A 1 105 ? 2.214 0.373 -13.875 1.00 95.12 105 ILE A CA 1
ATOM 788 C C . ILE A 1 105 ? 1.439 -0.926 -13.718 1.00 95.12 105 ILE A C 1
ATOM 790 O O . ILE A 1 105 ? 1.524 -1.814 -14.570 1.00 95.12 105 ILE A O 1
ATOM 794 N N . VAL A 1 106 ? 0.711 -1.033 -12.617 1.00 96.31 106 VAL A N 1
ATOM 795 C CA . VAL A 1 106 ? -0.051 -2.220 -12.242 1.00 96.31 106 VAL A CA 1
ATOM 796 C C . VAL A 1 106 ? -1.529 -1.864 -12.293 1.00 96.31 106 VAL A C 1
ATOM 798 O O . VAL A 1 106 ? -1.969 -0.961 -11.590 1.00 96.31 106 VAL A O 1
ATOM 801 N N . ASP A 1 107 ? -2.287 -2.548 -13.141 1.00 97.56 107 ASP A N 1
ATOM 802 C CA . ASP A 1 107 ? -3.747 -2.514 -13.134 1.00 97.56 107 ASP A CA 1
ATOM 803 C C . ASP A 1 107 ? -4.244 -3.184 -11.848 1.00 97.56 107 ASP A C 1
ATOM 805 O O . ASP A 1 107 ? -3.941 -4.349 -11.575 1.00 97.56 107 ASP A O 1
ATOM 809 N N . VAL A 1 108 ? -4.972 -2.412 -11.047 1.00 97.75 108 VAL A N 1
ATOM 810 C CA . VAL A 1 108 ? -5.562 -2.803 -9.765 1.00 97.75 108 VAL A CA 1
ATOM 811 C C . VAL A 1 108 ? -7.090 -2.682 -9.779 1.00 97.75 108 VAL A C 1
ATOM 813 O O . VAL A 1 108 ? -7.719 -2.698 -8.721 1.00 97.75 108 VAL A O 1
ATOM 816 N N . SER A 1 109 ? -7.709 -2.614 -10.965 1.00 97.50 109 SER A N 1
ATOM 817 C CA . SER A 1 109 ? -9.174 -2.618 -11.139 1.00 97.50 109 SER A CA 1
ATOM 818 C C . SER A 1 109 ? -9.846 -3.819 -10.462 1.00 97.50 109 SER A C 1
ATOM 820 O O . SER A 1 109 ? -10.982 -3.733 -9.990 1.00 97.50 109 SER A O 1
ATOM 822 N N . ILE A 1 110 ? -9.121 -4.938 -10.365 1.00 97.50 110 ILE A N 1
ATOM 823 C CA . ILE A 1 110 ? -9.474 -6.105 -9.562 1.00 97.50 110 ILE A CA 1
ATOM 824 C C . ILE A 1 110 ? -8.418 -6.252 -8.452 1.00 97.50 110 ILE A C 1
ATOM 826 O O . ILE A 1 110 ? -7.379 -6.867 -8.683 1.00 97.50 110 ILE A O 1
ATOM 830 N N . PRO A 1 111 ? -8.677 -5.764 -7.223 1.00 97.06 111 PRO A N 1
ATOM 831 C CA . PRO A 1 111 ? -7.707 -5.762 -6.116 1.00 97.06 111 PRO A CA 1
ATOM 832 C C . PRO A 1 111 ? -7.125 -7.134 -5.740 1.00 97.06 111 PRO A C 1
ATOM 834 O O . PRO A 1 111 ? -6.036 -7.226 -5.186 1.00 97.06 111 PRO A O 1
ATOM 837 N N . THR A 1 112 ? -7.846 -8.215 -6.044 1.00 97.12 112 THR A N 1
ATOM 838 C CA . THR A 1 112 ? -7.405 -9.603 -5.801 1.00 97.12 112 THR A CA 1
ATOM 839 C C . THR A 1 112 ? -6.564 -10.185 -6.942 1.00 97.12 112 THR A C 1
ATOM 841 O O . THR A 1 112 ? -6.040 -11.290 -6.820 1.00 97.12 112 THR A O 1
ATOM 844 N N . GLN A 1 113 ? -6.475 -9.481 -8.074 1.00 96.69 113 GLN A N 1
ATOM 845 C CA . GLN A 1 113 ? -5.789 -9.909 -9.294 1.00 96.69 113 GLN A CA 1
ATOM 846 C C . GLN A 1 113 ? -5.039 -8.727 -9.933 1.00 96.69 113 GLN A C 1
ATOM 848 O O . GLN A 1 113 ? -5.363 -8.345 -11.058 1.00 96.69 113 GLN A O 1
ATOM 853 N N . PRO A 1 114 ? -4.058 -8.126 -9.236 1.00 96.75 114 PRO A N 1
ATOM 854 C CA . PRO A 1 114 ? -3.251 -7.064 -9.819 1.00 96.75 114 PRO A CA 1
ATOM 855 C C . PRO A 1 114 ? -2.420 -7.580 -11.002 1.00 96.75 114 PRO A C 1
ATOM 857 O O . PRO A 1 114 ? -1.842 -8.669 -10.942 1.00 96.75 114 PRO A O 1
ATOM 860 N N . VAL A 1 115 ? -2.341 -6.794 -12.079 1.00 96.44 115 VAL A N 1
ATOM 861 C CA . VAL A 1 115 ? -1.630 -7.171 -13.313 1.00 96.44 115 VAL A CA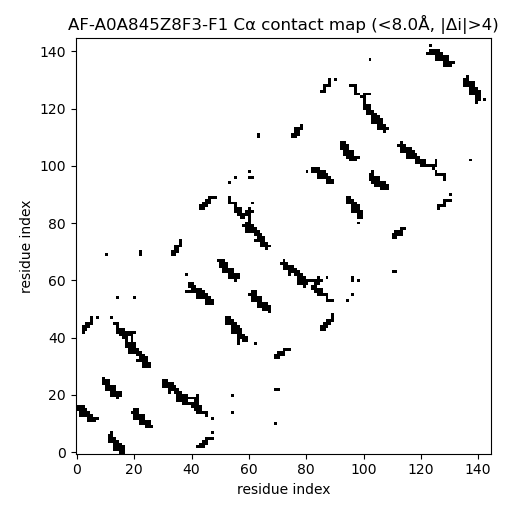 1
ATOM 862 C C . VAL A 1 115 ? -0.724 -6.037 -13.773 1.00 96.44 115 VAL A C 1
ATOM 864 O O . VAL A 1 115 ? -1.182 -4.926 -14.005 1.00 96.44 115 VAL A O 1
ATOM 867 N N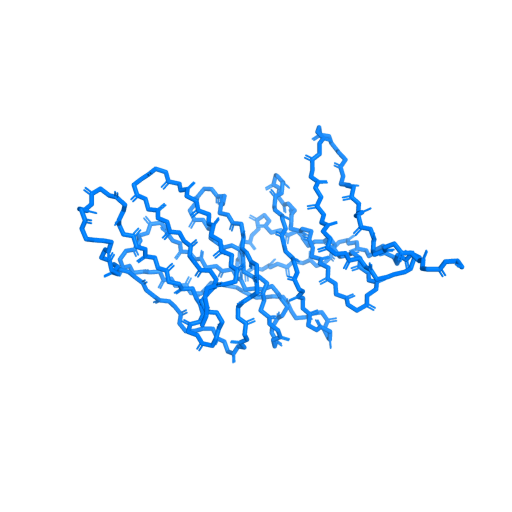 . GLU A 1 116 ? 0.567 -6.308 -13.971 1.00 95.62 116 GLU A N 1
ATOM 868 C CA . GLU A 1 116 ? 1.454 -5.334 -14.616 1.00 95.62 116 GLU A CA 1
ATOM 869 C C . GLU A 1 116 ? 1.030 -5.107 -16.074 1.00 95.62 116 GLU A C 1
ATOM 871 O O . GLU A 1 116 ? 0.950 -6.043 -16.872 1.00 95.62 116 GLU A O 1
ATOM 876 N N . VAL A 1 117 ? 0.796 -3.845 -16.425 1.00 96.94 117 VAL A N 1
ATOM 877 C CA . VAL A 1 117 ? 0.434 -3.405 -17.781 1.00 96.94 117 VAL A CA 1
ATOM 878 C C . VAL A 1 117 ? 1.494 -2.503 -18.410 1.00 96.94 117 VAL A C 1
ATOM 880 O O . VAL A 1 117 ? 1.408 -2.182 -19.597 1.00 96.94 117 VAL A O 1
ATOM 883 N N . GLY A 1 118 ? 2.509 -2.093 -17.646 1.00 94.25 118 GLY A N 1
ATOM 884 C CA . GLY A 1 118 ? 3.584 -1.258 -18.159 1.00 94.25 118 GLY A CA 1
ATOM 885 C C . GLY A 1 118 ? 4.812 -1.187 -17.260 1.00 94.25 118 GLY A C 1
ATOM 886 O O . GLY A 1 118 ? 4.732 -1.292 -16.039 1.00 94.25 118 GLY A O 1
ATOM 887 N N . LEU A 1 119 ? 5.948 -0.928 -17.905 1.00 92.81 119 LEU A N 1
ATOM 888 C CA . LEU A 1 119 ? 7.254 -0.751 -17.286 1.00 92.81 119 LEU A CA 1
ATOM 889 C C . LEU A 1 119 ? 7.962 0.432 -17.946 1.00 92.81 119 LEU A C 1
ATOM 891 O O . LEU A 1 119 ? 8.129 0.467 -19.167 1.00 92.81 119 LEU A O 1
ATOM 895 N N . PHE A 1 120 ? 8.430 1.374 -17.135 1.00 89.75 120 PHE A N 1
ATOM 896 C CA . PHE A 1 120 ? 9.246 2.495 -17.577 1.00 89.75 120 PHE A CA 1
ATOM 897 C C . PHE A 1 120 ? 10.577 2.498 -16.829 1.00 89.75 120 PHE A C 1
ATOM 899 O O . PHE A 1 120 ? 10.629 2.737 -15.625 1.00 89.75 120 PHE A O 1
ATOM 906 N N . GLN A 1 121 ? 11.671 2.248 -17.547 1.00 89.81 121 GLN A N 1
ATOM 907 C CA . GLN A 1 121 ? 13.013 2.327 -16.974 1.00 89.81 121 GLN A CA 1
ATOM 908 C C . GLN A 1 121 ? 13.427 3.787 -16.796 1.00 89.81 121 GLN A C 1
ATOM 910 O O . GLN A 1 121 ? 13.370 4.578 -17.741 1.00 89.81 121 GLN A O 1
ATOM 915 N N . THR A 1 122 ? 13.863 4.147 -15.592 1.00 82.38 122 THR A N 1
ATOM 916 C CA . THR A 1 122 ? 14.251 5.518 -15.268 1.00 82.38 122 THR A CA 1
ATOM 917 C C . THR A 1 122 ? 15.745 5.721 -15.486 1.00 82.38 122 THR A C 1
ATOM 919 O O . THR A 1 122 ? 16.564 4.826 -15.285 1.00 82.38 122 THR A O 1
ATOM 922 N N . ILE A 1 123 ? 16.135 6.936 -15.881 1.00 78.94 123 ILE A N 1
ATOM 923 C CA . ILE A 1 123 ? 17.548 7.330 -15.894 1.00 78.94 123 ILE A CA 1
ATOM 924 C C . ILE A 1 123 ? 17.900 7.841 -14.491 1.00 78.94 123 ILE A C 1
ATOM 926 O O . ILE A 1 123 ? 17.665 9.007 -14.174 1.00 78.94 123 ILE A O 1
ATOM 930 N N . GLY A 1 124 ? 18.442 6.959 -13.649 1.00 77.50 124 GLY A N 1
ATOM 931 C CA . GLY A 1 124 ? 18.786 7.240 -12.249 1.00 77.50 124 GLY A CA 1
ATOM 932 C C . GLY A 1 124 ? 17.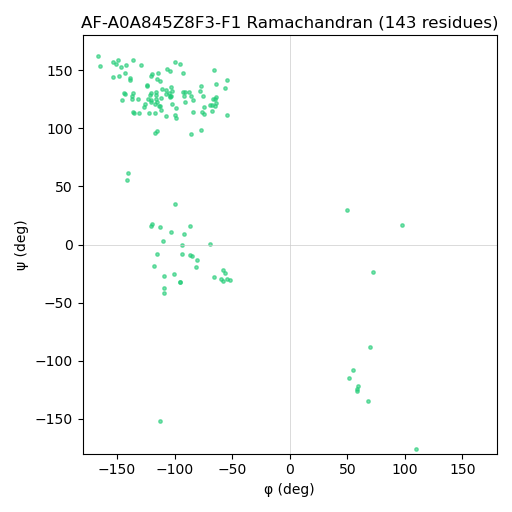877 6.517 -11.254 1.00 77.50 124 GLY A C 1
ATOM 933 O O . GLY A 1 124 ? 17.037 5.716 -11.660 1.00 77.50 124 GLY A O 1
ATOM 934 N N . LEU A 1 125 ? 18.076 6.797 -9.963 1.00 80.31 125 LEU A N 1
ATOM 935 C CA . LEU A 1 125 ? 17.290 6.218 -8.873 1.00 80.31 125 LEU A CA 1
ATOM 936 C C . LEU A 1 125 ? 16.003 7.034 -8.680 1.00 80.31 125 LEU A C 1
ATOM 938 O O . LEU A 1 125 ? 16.099 8.222 -8.346 1.00 80.31 125 LEU A O 1
ATOM 942 N N . PRO A 1 126 ? 14.822 6.455 -8.945 1.00 83.38 126 PRO A N 1
ATOM 943 C CA . PRO A 1 126 ? 13.560 7.134 -8.733 1.00 83.38 126 PRO A CA 1
ATOM 944 C C . PRO A 1 126 ? 13.236 7.131 -7.239 1.00 83.38 126 PRO A C 1
ATOM 946 O O . PRO A 1 126 ? 13.400 6.120 -6.569 1.00 83.38 126 PRO A O 1
ATOM 949 N N . VAL A 1 127 ? 12.783 8.269 -6.722 1.00 83.50 127 VAL A N 1
ATOM 950 C CA . VAL A 1 127 ? 12.472 8.449 -5.293 1.00 83.50 127 VAL A CA 1
ATOM 951 C C . VAL A 1 127 ? 10.971 8.553 -5.072 1.00 83.50 127 VAL A C 1
ATOM 953 O O . VAL A 1 127 ? 10.447 8.079 -4.071 1.00 83.50 127 VAL A O 1
ATOM 956 N N . GLN A 1 128 ? 10.266 9.206 -5.996 1.00 85.88 128 GLN A N 1
ATOM 957 C CA . GLN A 1 128 ? 8.850 9.504 -5.833 1.00 85.88 128 GLN A CA 1
ATOM 958 C C . GLN A 1 128 ? 8.138 9.520 -7.182 1.00 85.88 128 GLN A C 1
ATOM 960 O O . GLN A 1 128 ? 8.689 9.991 -8.180 1.00 85.88 128 GLN A O 1
ATOM 965 N N . VAL A 1 129 ? 6.887 9.061 -7.194 1.00 86.06 129 VAL A N 1
ATOM 966 C CA . VAL A 1 129 ?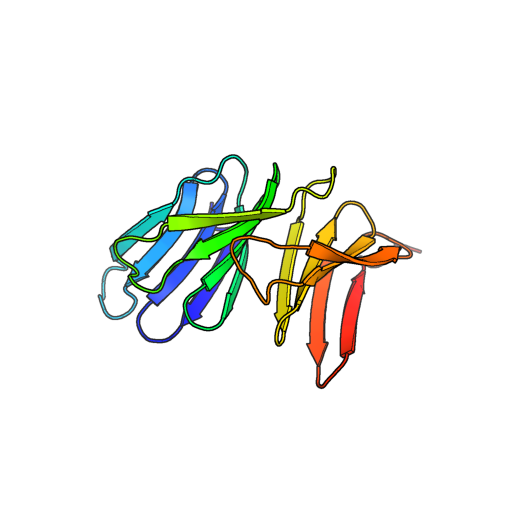 5.946 9.311 -8.291 1.00 86.06 129 VAL A CA 1
ATOM 967 C C . VAL A 1 129 ? 4.855 10.236 -7.786 1.00 86.06 129 VAL A C 1
ATOM 969 O O . VAL A 1 129 ? 4.304 10.025 -6.708 1.00 86.06 129 VAL A O 1
ATOM 972 N N . ILE A 1 130 ? 4.538 11.258 -8.5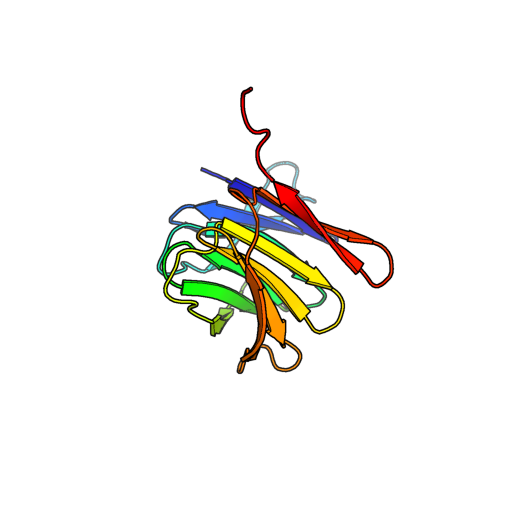74 1.00 88.56 130 ILE A N 1
ATOM 973 C CA . ILE A 1 130 ? 3.373 12.113 -8.349 1.00 88.56 130 ILE A CA 1
ATOM 974 C C . ILE A 1 130 ? 2.450 12.049 -9.561 1.00 88.56 130 ILE A C 1
ATOM 976 O O . ILE A 1 130 ? 2.911 11.961 -10.701 1.00 88.56 130 ILE A O 1
ATOM 980 N N . ILE A 1 131 ? 1.147 12.125 -9.314 1.00 88.25 131 ILE A N 1
ATOM 981 C CA . ILE A 1 131 ? 0.131 12.160 -10.364 1.00 88.25 131 ILE A CA 1
ATOM 982 C C . ILE A 1 131 ? -0.392 13.587 -10.489 1.00 88.25 131 ILE A C 1
ATOM 984 O O . ILE A 1 131 ? -0.755 14.216 -9.495 1.00 88.25 131 ILE A O 1
ATOM 988 N N . SER A 1 132 ? -0.435 14.101 -11.716 1.00 87.88 132 SER A N 1
ATOM 989 C CA . SER A 1 132 ? -1.109 15.358 -12.030 1.00 87.88 132 SER A CA 1
ATOM 990 C C . SER A 1 132 ? -1.891 15.213 -13.327 1.00 87.88 132 SER A C 1
ATOM 992 O O . SER A 1 132 ? -1.335 14.870 -14.371 1.00 87.88 132 SER A O 1
ATOM 994 N N . GLU A 1 133 ? -3.184 15.526 -13.252 1.00 84.19 133 GLU A N 1
ATOM 995 C CA . GLU A 1 133 ? -4.152 15.326 -14.333 1.00 84.19 133 GLU A CA 1
ATOM 996 C C . GLU A 1 133 ? -4.166 13.865 -14.811 1.00 84.19 133 GLU A C 1
ATOM 998 O O . GLU A 1 133 ? -4.651 13.001 -14.093 1.00 84.19 133 GLU A O 1
ATOM 1003 N N . GLN A 1 134 ? -3.632 13.589 -16.002 1.00 82.69 134 GLN A N 1
ATOM 1004 C CA . GLN A 1 134 ? -3.572 12.257 -16.615 1.00 82.69 134 GLN A CA 1
ATOM 1005 C C . GLN A 1 134 ? -2.133 11.731 -16.736 1.00 82.69 134 GLN A C 1
ATOM 1007 O O . GLN A 1 134 ? -1.873 10.803 -17.500 1.00 82.69 134 GLN A O 1
ATOM 1012 N N . HIS A 1 135 ? -1.177 12.348 -16.034 1.00 82.94 135 HIS A N 1
ATOM 1013 C CA . HIS A 1 135 ? 0.241 12.029 -16.165 1.00 82.94 135 HIS A CA 1
ATOM 1014 C C . HIS A 1 135 ? 0.869 11.656 -14.823 1.00 82.94 135 HIS A C 1
ATOM 1016 O O . HIS A 1 135 ? 0.674 12.337 -13.813 1.00 82.94 135 HIS A O 1
ATOM 1022 N N . ALA A 1 136 ? 1.685 10.602 -14.854 1.00 84.75 136 ALA A N 1
ATOM 1023 C CA . ALA A 1 136 ? 2.609 10.255 -13.788 1.00 84.75 136 ALA A CA 1
ATOM 1024 C C . ALA A 1 136 ? 3.973 10.911 -14.038 1.00 84.75 136 ALA A C 1
ATOM 1026 O O . ALA A 1 136 ? 4.531 10.813 -15.133 1.00 84.75 136 ALA A O 1
ATOM 1027 N N . TYR A 1 137 ? 4.514 11.568 -13.016 1.00 84.94 137 TYR A N 1
ATOM 1028 C CA . TYR A 1 137 ? 5.827 12.201 -13.041 1.00 84.94 137 TYR A CA 1
ATOM 1029 C C . TYR A 1 137 ? 6.737 11.496 -12.046 1.00 84.94 137 TYR A C 1
ATOM 1031 O O . TYR A 1 137 ? 6.438 11.451 -10.854 1.00 84.94 137 TYR A O 1
ATOM 1039 N N . VAL A 1 138 ? 7.861 10.980 -12.539 1.00 86.31 138 VAL A N 1
ATOM 1040 C CA . VAL A 1 138 ? 8.894 10.361 -11.706 1.00 86.31 138 VAL A CA 1
ATOM 1041 C C . VAL A 1 138 ? 9.926 11.413 -11.314 1.00 86.31 138 VAL A C 1
ATOM 1043 O O . VAL A 1 138 ? 10.470 12.119 -12.167 1.00 86.31 138 VAL A O 1
ATOM 1046 N N . ILE A 1 139 ? 10.199 11.509 -10.019 1.00 84.69 139 ILE A N 1
ATOM 1047 C CA . ILE A 1 139 ? 11.220 12.376 -9.441 1.00 84.69 139 ILE A CA 1
ATOM 1048 C C . ILE A 1 139 ? 12.421 11.500 -9.092 1.00 84.69 139 ILE A C 1
ATOM 1050 O O . ILE A 1 139 ? 12.300 10.572 -8.294 1.00 84.69 139 ILE A O 1
ATOM 1054 N N . ASN A 1 140 ? 13.579 11.807 -9.675 1.00 82.75 140 ASN A N 1
ATOM 1055 C CA . ASN A 1 140 ? 14.818 11.066 -9.437 1.00 82.75 140 ASN A CA 1
ATOM 1056 C C . ASN A 1 140 ? 15.712 11.784 -8.427 1.00 82.75 140 ASN A C 1
ATOM 1058 O O . ASN A 1 140 ? 15.659 13.012 -8.290 1.00 82.75 140 ASN A O 1
ATOM 1062 N N . GLU A 1 141 ? 16.596 11.024 -7.782 1.00 78.56 141 GLU A N 1
ATOM 1063 C CA . GLU A 1 141 ? 17.683 11.601 -7.001 1.00 78.56 141 GLU A CA 1
ATOM 1064 C C . GLU A 1 141 ? 18.514 12.567 -7.849 1.00 78.56 141 GLU A C 1
ATOM 1066 O O . GLU A 1 141 ? 18.797 12.350 -9.034 1.00 78.56 141 GLU A O 1
ATOM 1071 N N . ARG A 1 142 ? 18.938 13.663 -7.217 1.00 72.44 142 ARG A N 1
ATOM 1072 C CA . ARG A 1 142 ? 19.807 14.641 -7.861 1.00 72.44 142 ARG A CA 1
ATOM 1073 C C . ARG A 1 142 ? 21.166 13.988 -8.104 1.00 72.44 142 ARG A C 1
ATOM 1075 O O . ARG A 1 142 ? 21.880 13.690 -7.152 1.00 72.44 142 ARG A O 1
ATOM 1082 N N . GLN A 1 143 ? 21.555 13.814 -9.365 1.00 62.31 143 GLN A N 1
ATOM 1083 C CA . GLN A 1 143 ? 22.918 13.390 -9.676 1.00 62.31 143 GLN A CA 1
ATOM 1084 C C . GLN A 1 143 ? 23.895 14.483 -9.220 1.00 62.31 143 GLN A C 1
ATOM 1086 O O . GLN A 1 143 ? 23.773 15.643 -9.624 1.00 62.31 143 GLN A O 1
ATOM 1091 N N . ALA A 1 144 ? 24.833 14.126 -8.341 1.00 62.41 144 ALA A N 1
ATOM 1092 C CA . ALA A 1 144 ? 25.950 14.998 -8.005 1.00 62.41 144 ALA A CA 1
ATOM 1093 C C . ALA A 1 144 ? 26.839 15.153 -9.251 1.00 62.41 144 ALA A C 1
ATOM 1095 O O . ALA A 1 144 ? 27.249 14.150 -9.837 1.00 62.41 144 ALA A O 1
ATOM 1096 N N . ILE A 1 145 ? 27.083 16.401 -9.660 1.00 53.94 145 ILE A N 1
ATOM 1097 C CA . ILE A 1 145 ? 28.009 16.773 -10.743 1.00 53.94 145 ILE A CA 1
ATOM 1098 C C . ILE A 1 145 ? 29.373 17.088 -10.137 1.00 53.94 145 ILE A C 1
ATOM 1100 O O . ILE A 1 145 ? 29.380 17.783 -9.093 1.00 53.94 145 ILE A O 1
#

Solvent-accessible surface area (backbone atoms only — not comparable to full-atom values): 7595 Å² total; per-residue (Å²): 100,76,61,29,77,44,76,58,92,58,35,36,40,29,15,28,19,78,52,8,41,36,26,28,36,66,83,44,95,64,73,39,79,51,21,60,38,79,46,98,27,37,19,38,16,51,34,75,60,93,47,33,37,38,32,6,17,42,70,40,12,35,38,28,25,41,38,76,45,55,66,64,36,42,82,56,24,61,43,66,73,92,43,41,15,59,28,39,41,70,55,96,47,33,36,42,34,31,33,93,33,29,40,38,34,27,39,41,79,45,57,65,61,50,39,80,78,46,77,45,78,48,95,54,51,64,70,45,72,48,77,56,98,94,43,80,45,78,42,56,61,82,79,86,127

Foldseek 3Di:
DFQEWDDDDQWIWTQPFQQGIWIWGNVDPPTDTQDGDGDPATFHEWDDDDQWIWTQGQQFGTWIWGCVPVNYIGTQATHRPVFGWNYWDDDDQWIWTFGDQKTWTWGCVPVNDIHTPDIGGHPAHFDDWDDDDPDIDTDHDDDDD

Nearest PDB structures (foldseek):
  8dey-assembly1_B  TM=8.257E-01  e=5.313E-04  Homo sapiens
  9djt-assembly2_E  TM=8.334E-01  e=1.740E-03  Homo sapiens
  8xi3-assembly1_B  TM=8.064E-01  e=7.760E-03  Mus musculus
  7klj-assembly1_A  TM=7.326E-01  e=5.997E-03  Homo sapiens
  7z8b-assembly1_F  TM=4.379E-01  e=6.314E-03  Homo sapiens

Mean predicted aligned error: 4.51 Å

Sequence (145 aa):
MVNDVVVRGRYAYLASGSAGLQIVDTESPELSLVGQVDTAGYALSLDVIGDYAYLADELYGLCIIDVSTPTRPQEVGFYDPVQPAEHVIVADEYAYTLDGGAMRIVDVSIPTQPVEVGLFQTIGLPVQVIISEQHAYVINERQAI

pLDDT: mean 91.48, std 7.95, range [53.94, 98.62]

Radius of gyration: 14.88 Å; Cα contacts (8 Å, |Δi|>4): 413; chains: 1; bounding box: 42×27×40 Å

Secondary structure (DSSP, 8-state):
---EEEEETTEEEEE-BTT-EEEEESSSSS-EEEEEE--SS-EEEEEEETTEEEEEETTTEEEEEE-SSTTS-EEEEEE--SS-EEEEEEETTEEEEEETTEEEEEE-SSTTS-EEEEEEE-SS-EEEEEEETTEEEEEEP----